Protein 7Y5M (pdb70)

Secondary structure (DSSP, 8-state):
--HHHHGGGSEE-SSSEEE----BHHHHEEEE----SSSSHHHHHHHHSTT--HHHHHHHHHHHHHHHGGG-SHHHHHSSSHHHHHHHHTSTT----HHHHHHHHHHH---EEEEEESSSSB--EEEEEPP-SS-PPPEEEEEETTEEEEEEE--

Nearest PDB structures (foldseek):
  7y5m-assembly1_A  TM=1.006E+00  e=1.934E-36  Tacheng Tick Virus 1
  6dx1-assembly3_C  TM=8.931E-01  e=3.797E-15  Qualyub virus
  6dx2-assembly2_B  TM=8.637E-01  e=1.709E-13  Orthonairovirus khani
  6oar-assembly3_E  TM=8.659E-01  e=9.414E-13  Kupe virus
  5jze-assembly2_C  TM=8.376E-01  e=4.857E-12  Erve virus

Structure (mmCIF, N/CA/C/O backbone):
data_7Y5M
#
_entry.id   7Y5M
#
_cell.length_a   47.747
_cell.length_b   58.110
_cell.length_c   59.420
_cell.angle_alpha   90.000
_cell.angle_beta   90.000
_cell.angle_gamma   90.000
#
_symmetry.space_group_name_H-M   'P 21 21 21'
#
loop_
_entity.id
_entity.type
_entity.pdbx_description
1 polymer 'RNA-directed RNA polymerase'
2 water water
#
loop_
_atom_site.group_PDB
_atom_site.id
_atom_site.type_symbol
_atom_site.label_atom_id
_atom_site.label_alt_id
_atom_site.label_comp_id
_atom_site.label_asym_id
_atom_site.label_entity_id
_atom_site.label_seq_id
_atom_site.pdbx_PDB_ins_code
_atom_site.Cartn_x
_atom_site.Cartn_y
_atom_site.Cartn_z
_atom_site.occupancy
_atom_site.B_iso_or_equiv
_atom_site.auth_seq_id
_atom_site.auth_comp_id
_atom_site.auth_asym_id
_atom_site.auth_atom_id
_atom_site.pdbx_PDB_model_num
ATOM 1 N N . ASN A 1 8 ? -15.41303 9.60406 -17.86762 1.000 17.84870 8 ASN A N 1
ATOM 2 C CA . ASN A 1 8 ? -14.32256 10.39275 -17.28255 1.000 16.74074 8 ASN A CA 1
ATOM 3 C C . ASN A 1 8 ? -12.96288 10.20536 -17.93492 1.000 17.04033 8 ASN A C 1
ATOM 4 O O . ASN A 1 8 ? -11.91750 10.32073 -17.27823 1.000 14.76625 8 ASN A O 1
ATOM 9 N N . LEU A 1 9 ? -12.98018 9.93128 -19.23084 1.000 15.83294 9 LEU A N 1
ATOM 10 C CA . LEU A 1 9 ? -11.77005 9.98075 -20.03234 1.000 13.15772 9 LEU A CA 1
ATOM 11 C C . LEU A 1 9 ? -11.55228 11.41094 -20.53331 1.000 12.73319 9 LEU A C 1
ATOM 12 O O . LEU A 1 9 ? -12.42902 12.27159 -20.42866 1.000 13.21597 9 LEU A O 1
ATOM 17 N N . SER A 1 10 ? -10.35862 11.64368 -21.08754 1.000 10.94200 10 SER A N 1
ATOM 18 C CA . SER A 1 10 ? -9.84215 12.99120 -21.33473 1.000 10.85299 10 SER A CA 1
ATOM 19 C C . SER A 1 10 ? -10.81090 13.88180 -22.10624 1.000 11.86118 10 SER A C 1
ATOM 20 O O . SER A 1 10 ? -11.07646 15.01847 -21.69626 1.000 12.31170 10 SER A O 1
ATOM 23 N N . GLU A 1 11 ? -11.31939 13.40956 -23.25106 1.000 10.34488 11 GLU A N 1
ATOM 24 C CA . GLU A 1 11 ? -12.11380 14.30814 -24.08770 1.000 11.47545 11 GLU A CA 1
ATOM 25 C C . GLU A 1 11 ? -13.42497 14.69732 -23.41967 1.000 14.02866 11 GLU A C 1
ATOM 26 O O . GLU A 1 11 ? -13.96384 15.77565 -23.70132 1.000 14.26544 11 GLU A O 1
ATOM 32 N N . SER A 1 12 ? -13.95040 13.83941 -22.54204 1.000 13.01492 12 SER A N 1
ATOM 33 C CA . SER A 1 12 ? -15.20013 14.13383 -21.85556 1.000 14.46408 12 SER A CA 1
ATOM 34 C C . SER A 1 12 ? -15.02563 15.16117 -20.74692 1.000 13.18648 12 SER A C 1
ATOM 35 O O . SER A 1 12 ? -16.01918 15.75288 -20.31065 1.000 16.42218 12 SER A O 1
ATOM 38 N N . LEU A 1 13 ? -13.79990 15.37275 -20.27814 1.000 11.72683 13 LEU A N 1
ATOM 39 C CA . LEU A 1 13 ? -13.53721 16.28170 -19.17249 1.000 12.21729 13 LEU A CA 1
ATOM 40 C C . LEU A 1 13 ? -13.27461 17.71189 -19.61308 1.000 14.27535 13 LEU A C 1
ATOM 41 O O . LEU A 1 13 ? -13.48901 18.63455 -18.82087 1.000 13.82486 13 LEU A O 1
ATOM 46 N N . ILE A 1 14 ? -12.82429 17.93104 -20.85170 1.000 12.53486 14 ILE A N 1
ATOM 47 C CA . ILE A 1 14 ? -12.27680 19.24615 -21.17203 1.000 13.80850 14 ILE A CA 1
ATOM 48 C C . ILE A 1 14 ? -13.33247 20.33952 -21.28479 1.000 15.49674 14 ILE A C 1
ATOM 49 O O . ILE A 1 14 ? -12.99893 21.51514 -21.11717 1.000 14.87283 14 ILE A O 1
ATOM 54 N N . SER A 1 15 ? -14.59207 20.00429 -21.56613 1.000 15.04877 15 SER A N 1
ATOM 55 C CA . SER A 1 15 ? -15.58891 21.07091 -21.63402 1.000 17.13237 15 SER A CA 1
ATOM 56 C C . SER A 1 15 ? -15.82106 21.72562 -20.28186 1.000 17.17737 15 SER A C 1
ATOM 57 O O . SER A 1 15 ? -16.36603 22.83645 -20.22290 1.000 20.14430 15 SER A O 1
ATOM 60 N N . ASP A 1 16 ? -15.41931 21.07299 -19.19751 1.000 16.56278 16 ASP A N 1
ATOM 61 C CA . ASP A 1 16 ? -15.54549 21.64208 -17.86548 1.000 16.64065 16 ASP A CA 1
ATOM 62 C C . ASP A 1 16 ? -14.21055 22.16123 -17.34413 1.000 17.73257 16 ASP A C 1
ATOM 63 O O . ASP A 1 16 ? -14.05219 22.37818 -16.13553 1.000 16.54735 16 ASP A O 1
ATOM 68 N N . CYS A 1 17 ? -13.25581 22.37900 -18.24704 1.000 13.52476 17 CYS A N 1
ATOM 69 C CA . CYS A 1 17 ? -11.93045 22.88167 -17.92544 1.000 12.08870 17 CYS A CA 1
ATOM 70 C C . CYS A 1 17 ? -11.66236 24.16732 -18.69342 1.000 11.64348 17 CYS A C 1
ATOM 71 O O . CYS A 1 17 ? -12.28916 24.45231 -19.71676 1.000 14.43149 17 CYS A O 1
ATOM 74 N N . ASP A 1 18 ? -10.70665 24.94306 -18.19246 1.000 11.94410 18 ASP A N 1
ATOM 75 C CA . ASP A 1 18 ? -10.11570 25.99983 -18.99292 1.000 11.81792 18 ASP A CA 1
ATOM 76 C C . ASP A 1 18 ? -9.05574 25.39684 -19.90188 1.000 11.27892 18 ASP A C 1
ATOM 77 O O . ASP A 1 18 ? -8.31735 24.49618 -19.49541 1.000 10.81873 18 ASP A O 1
ATOM 82 N N . ASN A 1 19 ? -8.96181 25.91217 -21.12331 1.000 11.71676 19 ASN A N 1
ATOM 83 C CA . ASN A 1 19 ? -7.86958 25.55068 -22.02062 1.000 12.74975 19 ASN A CA 1
ATOM 84 C C . ASN A 1 19 ? -6.71406 26.48556 -21.68015 1.000 11.66785 19 ASN A C 1
ATOM 85 O O . ASN A 1 19 ? -6.79969 27.70472 -21.88657 1.000 12.75285 19 ASN A O 1
ATOM 90 N N . LEU A 1 20 ? -5.66105 25.92436 -21.08966 1.000 11.54489 20 LEU A N 1
ATOM 91 C CA . LEU A 1 20 ? -4.52233 26.72219 -20.66175 1.000 13.57843 20 LEU A CA 1
ATOM 92 C C . LEU A 1 20 ? -3.32741 26.53232 -21.58949 1.000 14.67908 20 LEU A C 1
ATOM 93 O O . LEU A 1 20 ? -2.17837 26.72081 -21.18609 1.000 15.19355 20 LEU A O 1
ATOM 98 N N . GLY A 1 21 ? -3.59140 26.15680 -22.84128 1.000 12.44646 21 GLY A N 1
ATOM 99 C CA . GLY A 1 21 ? -2.54794 26.10570 -23.84911 1.000 14.55120 21 GLY A CA 1
ATOM 100 C C . GLY A 1 21 ? -2.04622 24.69778 -24.07357 1.000 14.83802 21 GLY A C 1
ATOM 101 O O . GLY A 1 21 ? -2.53036 23.98060 -24.95433 1.000 16.39924 21 GLY A O 1
ATOM 102 N N . ASN A 1 22 ? -1.07015 24.28624 -23.27866 1.000 12.25864 22 ASN A N 1
ATOM 103 C CA . ASN A 1 22 ? -0.51300 22.95366 -23.41609 1.000 12.88283 22 ASN A CA 1
ATOM 104 C C . ASN A 1 22 ? -1.27414 21.89649 -22.62448 1.000 13.08781 22 ASN A C 1
ATOM 105 O O . ASN A 1 22 ? -1.06281 20.70382 -22.85710 1.000 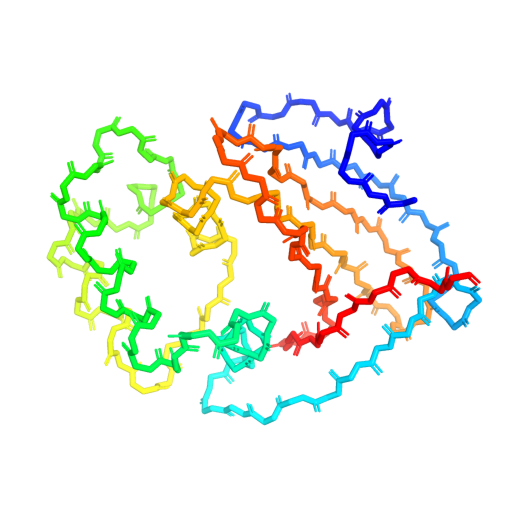11.95163 22 ASN A O 1
ATOM 110 N N . PHE A 1 23 ? -2.16487 22.29811 -21.71562 1.000 11.45086 23 PHE A N 1
ATOM 111 C CA . PHE A 1 23 ? -3.04523 21.35716 -21.03336 1.000 11.30082 23 PHE A CA 1
ATOM 112 C C . PHE A 1 23 ? -4.33823 22.08460 -20.70135 1.000 10.54642 23 PHE A C 1
ATOM 113 O O . PHE A 1 23 ? -4.43697 23.31518 -20.82062 1.000 11.39249 23 PHE A O 1
ATOM 121 N N . TYR A 1 24 ? -5.32386 21.30363 -20.26607 1.000 9.50232 24 TYR A N 1
ATOM 122 C CA . TYR A 1 24 ? -6.57785 21.80764 -19.73601 1.000 10.29954 24 TYR A CA 1
ATOM 123 C C . TYR A 1 24 ? -6.59263 21.58733 -18.23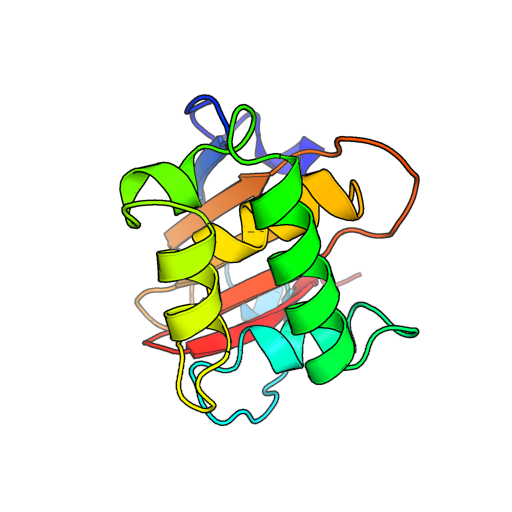047 1.000 9.13395 24 TYR A C 1
ATOM 124 O O . TYR A 1 24 ? -6.00735 20.62960 -17.72494 1.000 9.06188 24 TYR A O 1
ATOM 133 N N . ARG A 1 25 ? -7.29298 22.45671 -17.51077 1.000 9.32129 25 ARG A N 1
ATOM 134 C CA . ARG A 1 25 ? -7.40988 22.29050 -16.06813 1.000 10.30891 25 ARG A CA 1
ATOM 135 C C . ARG A 1 25 ? -8.72364 22.89496 -15.60297 1.000 10.90204 25 ARG A C 1
ATOM 136 O O . ARG A 1 25 ? -9.09562 23.99660 -16.01395 1.000 11.52876 25 ARG A O 1
ATOM 144 N N . GLY A 1 26 ? -9.39545 22.19622 -14.70186 1.000 11.81581 26 GLY A N 1
ATOM 145 C CA . GLY A 1 26 ? -10.65178 22.68347 -14.20056 1.000 14.27270 26 GLY A CA 1
ATO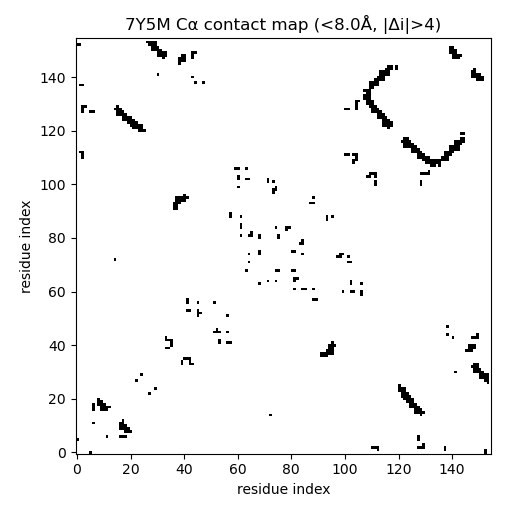M 146 C C . GLY A 1 26 ? -10.95662 22.14021 -12.82912 1.000 13.90554 26 GLY A C 1
ATOM 147 O O . GLY A 1 26 ? -10.45079 21.09513 -12.40711 1.000 12.26705 26 GLY A O 1
ATOM 148 N N . PRO A 1 27 ? -11.79125 22.86712 -12.08904 1.000 12.58319 27 PRO A N 1
ATOM 149 C CA . PRO A 1 27 ? -12.30412 22.34350 -10.82158 1.000 14.22641 27 PRO A CA 1
ATOM 150 C C . PRO A 1 27 ? -13.39347 21.33409 -11.14796 1.000 18.35821 27 PRO A C 1
ATOM 151 O O . PRO A 1 27 ? -14.35934 21.64314 -11.84836 1.000 23.99161 27 PRO A O 1
ATOM 155 N N . ILE A 1 28 ? -13.19043 20.10008 -10.72324 1.000 16.81432 28 ILE A N 1
ATOM 156 C CA . ILE A 1 28 ? -14.21551 19.07742 -10.86247 1.000 15.80462 28 ILE A CA 1
ATOM 157 C C . ILE A 1 28 ? -14.21182 18.29399 -9.55908 1.000 17.40401 28 ILE A C 1
ATOM 158 O O . ILE A 1 28 ? -13.14894 17.86582 -9.09642 1.000 19.35836 28 ILE A O 1
ATOM 163 N N . VAL A 1 29 ? -15.38082 18.15741 -8.93991 1.000 16.60870 29 VAL A N 1
ATOM 164 C CA . VAL A 1 29 ? -15.51187 17.57051 -7.60903 1.000 16.64379 29 VAL A CA 1
ATOM 165 C C . VAL A 1 29 ? -16.29202 16.26902 -7.73929 1.000 16.62059 29 VAL A C 1
ATOM 166 O O . VAL A 1 29 ? -17.51564 16.28165 -7.92203 1.000 19.58994 29 VAL A O 1
ATOM 170 N N . LEU A 1 30 ? -15.58364 15.14496 -7.63215 1.000 14.96467 30 LEU A N 1
ATOM 171 C CA . LEU A 1 30 ? -16.17279 13.81792 -7.73927 1.000 16.52162 30 LEU A CA 1
ATOM 172 C C . LEU A 1 30 ? -15.81367 13.00509 -6.50437 1.000 16.77771 30 LEU A C 1
ATOM 173 O O . LEU A 1 30 ? -14.74196 13.17335 -5.91713 1.000 15.95753 30 LEU A O 1
ATOM 178 N N . ASP A 1 31 ? -16.70981 12.09917 -6.13224 1.000 17.03631 31 ASP A N 1
ATOM 179 C CA . ASP A 1 31 ? -16.48902 11.21615 -4.99383 1.000 17.35392 31 ASP A CA 1
ATOM 180 C C . ASP A 1 31 ? -15.54314 10.11342 -5.45610 1.000 20.00130 31 ASP A C 1
ATOM 181 O O . ASP A 1 31 ? -15.89992 9.31369 -6.32483 1.000 18.79868 31 ASP A O 1
ATOM 186 N N . ILE A 1 32 ? -14.32413 10.09459 -4.90595 1.000 16.84875 32 ILE A N 1
ATOM 187 C CA . ILE A 1 32 ? -13.28650 9.19458 -5.41208 1.000 18.15406 32 ILE A CA 1
ATOM 188 C C . ILE A 1 32 ? -13.73077 7.73793 -5.30450 1.000 20.24390 32 ILE A C 1
ATOM 189 O O . ILE A 1 32 ? -13.59031 6.95713 -6.25297 1.000 18.39831 32 ILE A O 1
ATOM 194 N N . ASN A 1 33 ? -14.29980 7.35606 -4.15987 1.000 20.04283 33 ASN A N 1
ATOM 195 C CA . ASN A 1 33 ? -14.67856 5.95855 -3.97851 1.000 21.93057 33 ASN A CA 1
ATOM 196 C C . ASN A 1 33 ? -15.83060 5.56203 -4.89073 1.000 22.82786 33 ASN A C 1
ATOM 197 O O . ASN A 1 33 ? -15.93407 4.39579 -5.28861 1.000 23.85278 33 ASN A O 1
ATOM 202 N N . LYS A 1 34 ? -16.69628 6.51388 -5.23823 1.000 20.47149 34 LYS A N 1
ATOM 203 C CA . LYS A 1 34 ? -17.83821 6.22797 -6.09930 1.000 22.45396 34 LYS A CA 1
ATOM 204 C C . LYS A 1 34 ? -17.45905 6.18194 -7.57637 1.000 21.41509 34 LYS A C 1
ATOM 205 O O . LYS A 1 34 ? -18.13937 5.51937 -8.36939 1.000 22.97625 34 LYS A O 1
ATOM 211 N N . GLU A 1 35 ? -16.38114 6.85809 -7.97293 1.000 19.57469 35 GLU A N 1
ATOM 212 C CA . GLU A 1 35 ? -16.10943 7.04521 -9.38892 1.000 19.60359 35 GLU A CA 1
ATOM 213 C C . GLU A 1 35 ? -14.85900 6.34588 -9.88823 1.000 16.57697 35 GLU A C 1
ATOM 214 O O . GLU A 1 35 ? -14.72257 6.16634 -11.10280 1.000 17.62588 35 GLU A O 1
ATOM 220 N N . PHE A 1 36 ? -13.95497 5.94462 -9.00103 1.000 15.89372 36 PHE A N 1
ATOM 221 C CA . PHE A 1 36 ? -12.64515 5.47666 -9.42033 1.000 16.63358 36 PHE A CA 1
ATOM 222 C C . PHE A 1 36 ? -12.21824 4.26979 -8.60895 1.000 16.51383 36 PHE A C 1
ATOM 223 O O . PHE A 1 36 ? -12.65663 4.05973 -7.47664 1.000 16.76182 36 PHE A O 1
ATOM 231 N N . THR A 1 37 ? -11.33187 3.48573 -9.21045 1.000 14.92524 37 THR A N 1
ATOM 232 C CA . THR A 1 37 ? -10.48037 2.56768 -8.47700 1.000 15.02770 37 THR A CA 1
ATOM 233 C C . THR A 1 37 ? -9.09563 3.18134 -8.40509 1.000 15.69918 37 THR A C 1
ATOM 234 O O . THR A 1 37 ? -8.64429 3.82591 -9.35918 1.000 16.05969 37 THR A O 1
ATOM 238 N N . ILE A 1 38 ? -8.44769 3.03569 -7.25391 1.000 13.64617 38 ILE A N 1
ATOM 239 C CA . ILE A 1 38 ? -7.13863 3.63629 -7.03808 1.000 15.70772 38 ILE A CA 1
ATOM 240 C C . ILE A 1 38 ? -6.21544 2.59710 -6.41953 1.000 15.97970 38 ILE A C 1
ATOM 241 O O . ILE A 1 38 ? -6.66940 1.66858 -5.73913 1.000 16.17598 38 ILE A O 1
ATOM 246 N N . GLU A 1 39 ? -4.91345 2.74483 -6.68789 1.000 13.80205 39 GLU A N 1
ATOM 247 C CA . GLU A 1 39 ? -3.88509 1.77565 -6.30845 1.000 17.55594 39 GLU A CA 1
ATOM 248 C C . GLU A 1 39 ? -2.64524 2.48299 -5.78260 1.000 16.77591 39 GLU A C 1
ATOM 249 O O . GLU A 1 39 ? -2.14208 3.41111 -6.42072 1.000 13.74888 39 GLU A O 1
ATOM 255 N N . ASP A 1 40 ? -2.13388 2.01134 -4.64349 1.000 16.18229 40 ASP A N 1
ATOM 256 C CA . ASP A 1 40 ? -0.84152 2.46575 -4.15085 1.000 19.10907 40 ASP A CA 1
ATOM 257 C C . ASP A 1 40 ? 0.26022 1.68507 -4.84236 1.000 18.46922 40 ASP A C 1
ATOM 258 O O . ASP A 1 40 ? 0.20550 0.45328 -4.91966 1.000 17.62917 40 ASP A O 1
ATOM 263 N N . VAL A 1 41 ? 1.26408 2.40086 -5.32886 1.000 16.82940 41 VAL A N 1
ATOM 264 C CA . VAL A 1 41 ? 2.42994 1.78925 -5.95622 1.000 17.15670 41 VAL A CA 1
ATOM 265 C C . VAL A 1 41 ? 3.65144 2.41863 -5.29438 1.000 21.04926 41 VAL A C 1
ATOM 266 O O . VAL A 1 41 ? 3.74251 3.65350 -5.21868 1.000 24.44760 41 VAL A O 1
ATOM 270 N N . PRO A 1 42 ? 4.59969 1.62803 -4.80002 1.000 18.09251 42 PRO A N 1
ATOM 271 C CA . PRO A 1 42 ? 5.75132 2.19965 -4.09178 1.000 20.36799 42 PRO A CA 1
ATOM 272 C C . PRO A 1 42 ? 6.63071 3.00874 -5.03146 1.000 18.69023 42 PRO A C 1
ATOM 273 O O . PRO A 1 42 ? 6.46758 2.99754 -6.24984 1.000 21.48172 42 PRO A O 1
ATOM 277 N N . GLY A 1 43 ? 7.56306 3.74438 -4.44384 1.000 21.86208 43 GLY A N 1
ATOM 278 C CA . GLY A 1 43 ? 8.53314 4.47347 -5.23958 1.000 17.45471 43 GLY A CA 1
ATOM 279 C C . GLY A 1 43 ? 9.47191 5.24642 -4.34122 1.000 21.51455 43 GLY A C 1
ATOM 280 O O . GLY A 1 43 ? 9.17552 5.50002 -3.17047 1.000 22.02323 43 GLY A O 1
ATOM 281 N N . ASP A 1 44 ? 10.62455 5.60222 -4.91215 1.000 20.69952 44 ASP A N 1
ATOM 282 C CA . ASP A 1 44 ? 11.66356 6.32106 -4.18270 1.000 23.54325 44 ASP A CA 1
ATOM 283 C C . ASP A 1 44 ? 11.45183 7.82515 -4.21262 1.000 19.23851 44 ASP A C 1
ATOM 284 O O . ASP A 1 44 ? 12.11101 8.55439 -3.45848 1.000 20.35848 44 ASP A O 1
ATOM 289 N N . GLY A 1 45 ? 10.55621 8.30056 -5.06779 1.000 15.74431 45 GLY A N 1
ATOM 290 C CA . GLY A 1 45 ? 10.26459 9.71606 -5.14333 1.000 17.07588 45 GLY A CA 1
ATOM 291 C C . GLY A 1 45 ? 8.86835 9.97124 -4.63315 1.000 15.89321 45 GLY A C 1
ATOM 292 O O . GLY A 1 45 ? 8.59927 9.78655 -3.44448 1.000 16.15305 45 GLY A O 1
ATOM 293 N N . ASP A 1 46 ? 7.96627 10.37237 -5.52454 1.000 11.82957 46 ASP A N 1
ATOM 294 C CA . ASP A 1 46 ? 6.58036 10.62385 -5.14836 1.000 13.05553 46 ASP A CA 1
ATOM 295 C C . ASP A 1 46 ? 5.61265 9.62683 -5.76766 1.000 12.77906 46 ASP A C 1
ATOM 296 O O . ASP A 1 46 ? 4.39995 9.86217 -5.75378 1.000 11.80842 46 ASP A O 1
ATOM 301 N N . CYS A 1 47 ? 6.12720 8.52599 -6.31579 1.000 11.79907 47 CYS A N 1
ATOM 302 C CA . CYS A 1 47 ? 5.40616 7.37311 -6.86056 1.000 12.14338 47 CYS A CA 1
ATOM 303 C C . CYS A 1 47 ? 5.00498 7.58063 -8.31056 1.000 9.98865 47 CYS A C 1
ATOM 304 O O . CYS A 1 47 ? 4.48151 6.65977 -8.91705 1.000 11.06474 47 CYS A O 1
ATOM 307 N N . PHE A 1 48 ? 5.28122 8.75337 -8.88760 1.000 10.38175 48 PHE A N 1
ATOM 308 C CA . PHE A 1 48 ? 4.85506 9.06663 -10.24808 1.000 8.81242 48 PHE A CA 1
ATOM 309 C C . PHE A 1 48 ? 5.37499 8.03959 -11.25547 1.000 10.29159 48 PHE A C 1
ATOM 310 O O . PHE A 1 48 ? 4.61572 7.52518 -12.08240 1.000 9.44699 48 PHE A O 1
ATOM 318 N N . PHE A 1 49 ? 6.67773 7.75807 -11.22615 1.000 10.40187 49 PHE A N 1
ATOM 319 C CA . PHE A 1 49 ? 7.25530 6.90941 -12.26204 1.000 10.01023 49 PHE A CA 1
ATOM 320 C C . PHE A 1 49 ? 6.81160 5.46233 -12.11921 1.000 11.84674 49 PHE A C 1
ATOM 321 O O . PHE A 1 49 ? 6.61480 4.77815 -13.12876 1.000 10.59478 49 PHE A O 1
ATOM 329 N N . HIS A 1 50 ? 6.66778 4.96390 -10.88483 1.000 9.46731 50 HIS A N 1
ATOM 330 C CA . HIS A 1 50 ? 6.16548 3.59585 -10.74572 1.000 9.92140 50 HIS A CA 1
ATOM 331 C C . HIS A 1 50 ? 4.72174 3.49383 -11.20507 1.000 11.35736 50 HIS A C 1
ATOM 332 O O . HIS A 1 50 ? 4.33699 2.50267 -11.84084 1.000 11.32786 50 HIS A O 1
ATOM 339 N N . CYS A 1 51 ? 3.90978 4.51513 -10.90171 1.000 11.33585 51 CYS A N 1
ATOM 340 C CA . CYS A 1 51 ? 2.52279 4.49963 -11.34668 1.000 11.48453 51 CYS A CA 1
ATOM 341 C C . CYS A 1 51 ? 2.43878 4.43285 -12.86305 1.000 13.15022 51 CYS A C 1
ATOM 342 O O . CYS A 1 51 ? 1.67949 3.63227 -13.42104 1.000 13.03921 51 CYS A O 1
ATOM 345 N N . LEU A 1 52 ? 3.22341 5.25242 -13.55354 1.000 10.73399 52 LEU A N 1
ATOM 346 C CA . LEU A 1 52 ? 3.10323 5.25359 -15.00318 1.000 12.27548 52 LEU A CA 1
ATOM 347 C C . LEU A 1 52 ? 3.81434 4.06032 -15.63380 1.000 13.23891 52 LEU A C 1
ATOM 348 O O . LEU A 1 52 ? 3.33772 3.52187 -16.64248 1.000 14.12491 52 LEU A O 1
ATOM 353 N N . ALA A 1 53 ? 4.91203 3.59260 -15.03441 1.000 12.11718 53 ALA A N 1
ATOM 354 C CA . ALA A 1 53 ? 5.50068 2.33805 -15.49711 1.000 13.17787 53 ALA A CA 1
ATOM 355 C C . ALA A 1 53 ? 4.49856 1.19414 -15.40879 1.000 15.42041 53 ALA A C 1
ATOM 356 O O . ALA A 1 53 ? 4.47904 0.30410 -16.26766 1.000 16.97540 53 ALA A O 1
ATOM 358 N N . LYS A 1 54 ? 3.66500 1.18757 -14.36667 1.000 13.47739 54 LYS A N 1
ATOM 359 C CA . LYS A 1 54 ? 2.66193 0.13866 -14.24835 1.000 12.61357 54 LYS A CA 1
ATOM 360 C C . LYS A 1 54 ? 1.66216 0.20966 -15.39331 1.000 15.29526 54 LYS A C 1
ATOM 361 O O . LYS A 1 54 ? 1.27334 -0.82234 -15.95545 1.000 16.53291 54 LYS A O 1
ATOM 367 N N . GLN A 1 55 ? 1.25890 1.42291 -15.77716 1.000 13.42671 55 GLN A N 1
ATOM 368 C CA . GLN A 1 55 ? 0.26026 1.59778 -16.82484 1.000 15.10615 55 GLN A CA 1
ATOM 369 C C . GLN A 1 55 ? 0.82864 1.46856 -18.23323 1.000 18.05237 55 GLN A C 1
ATOM 370 O O . GLN A 1 55 ? 0.04912 1.41936 -19.19352 1.000 21.00062 55 GLN A O 1
ATOM 376 N N . LEU A 1 56 ? 2.15286 1.40400 -18.38016 1.000 17.77830 56 LEU A N 1
ATOM 377 C CA . LEU A 1 56 ? 2.81795 1.22390 -19.66999 1.000 18.71774 56 LEU A CA 1
ATOM 378 C C . LEU A 1 56 ? 3.50368 -0.14240 -19.63437 1.000 19.21053 56 LEU A C 1
ATOM 379 O O . LEU A 1 56 ? 4.63402 -0.27035 -19.12994 1.000 21.90029 56 LEU A O 1
ATOM 384 N N . PRO A 1 57 ? 2.86642 -1.20327 -20.14910 1.000 22.65740 57 PRO A N 1
ATOM 385 C CA . PRO A 1 57 ? 3.32921 -2.56930 -19.83363 1.000 21.24341 57 PRO A CA 1
ATOM 386 C C . PRO A 1 57 ? 4.66778 -2.96809 -20.44529 1.000 21.12360 57 PRO A C 1
ATOM 387 O O . PRO A 1 57 ? 5.27828 -3.92400 -19.95159 1.000 20.60069 57 PRO A O 1
ATOM 391 N N . GLU A 1 58 ? 5.13329 -2.30496 -21.50505 1.000 20.24716 58 GLU A N 1
ATOM 392 C CA . GLU A 1 58 ? 6.43863 -2.59726 -22.08438 1.000 19.16498 58 GLU A CA 1
ATOM 393 C C . GLU A 1 58 ? 7.52398 -1.64357 -21.60977 1.000 16.60216 58 GLU A C 1
ATOM 394 O O . GLU A 1 58 ? 8.62792 -1.65361 -22.16258 1.000 18.68342 58 GLU A O 1
ATOM 400 N N . VAL A 1 59 ? 7.24980 -0.85483 -20.57462 1.000 14.82347 59 VAL A N 1
ATOM 401 C CA . VAL A 1 59 ? 8.12441 0.23578 -20.14737 1.000 16.33343 59 VAL A CA 1
ATOM 402 C C . VAL A 1 59 ? 8.37640 0.11752 -18.64681 1.000 15.89064 59 VAL A C 1
ATOM 403 O O . VAL A 1 59 ? 7.44997 0.29259 -17.84261 1.000 14.74646 59 VAL A O 1
ATOM 407 N N . SER A 1 60 ? 9.63052 -0.13949 -18.26663 1.000 12.17816 60 SER A N 1
ATOM 408 C CA . SER A 1 60 ? 10.04008 -0.10621 -16.86657 1.000 13.01281 60 SER A CA 1
ATOM 409 C C . SER A 1 60 ? 10.26028 1.34077 -16.40764 1.000 13.13121 60 SER A C 1
ATOM 410 O O . SER A 1 60 ? 10.23898 2.27939 -17.20216 1.000 12.64576 60 SER A O 1
ATOM 413 N N . VAL A 1 61 ? 10.47193 1.51293 -15.09693 1.000 10.85814 61 VAL A N 1
ATOM 414 C CA . VAL A 1 61 ? 10.78288 2.84021 -14.54990 1.000 13.16641 61 VAL A CA 1
ATOM 415 C C . VAL A 1 61 ? 12.02938 3.41361 -15.21181 1.000 12.27928 61 VAL A C 1
ATOM 416 O O . VAL A 1 61 ? 12.06158 4.58212 -15.61922 1.000 11.58261 61 VAL A O 1
ATOM 420 N N . SER A 1 62 ? 13.07934 2.60145 -15.32844 1.000 12.87926 62 SER A N 1
ATOM 421 C CA . SER A 1 62 ? 14.31605 3.10212 -15.91691 1.000 14.14934 62 SER A CA 1
ATOM 422 C C . SER A 1 62 ? 14.13676 3.41491 -17.39448 1.000 12.77829 62 SER A C 1
ATOM 423 O O . SER A 1 62 ? 14.65704 4.42227 -17.88883 1.000 12.41721 62 SER A O 1
ATOM 426 N N . ARG A 1 63 ? 13.40925 2.57031 -18.12144 1.000 11.61122 63 ARG A N 1
ATOM 427 C CA . ARG A 1 63 ? 13.15967 2.87375 -19.52785 1.000 12.47857 63 ARG A CA 1
ATOM 428 C C . ARG A 1 63 ? 12.32480 4.14317 -19.68135 1.000 13.55870 63 ARG A C 1
ATOM 429 O O . ARG A 1 63 ? 12.57315 4.95662 -20.58227 1.000 13.34123 63 ARG A O 1
ATOM 437 N N . LEU A 1 64 ? 11.34960 4.35219 -18.79301 1.000 11.51004 64 LEU A N 1
ATOM 438 C CA . LEU A 1 64 ? 10.54656 5.57107 -18.85145 1.000 10.42791 64 LEU A CA 1
ATOM 439 C C . LEU A 1 64 ? 11.41930 6.81048 -18.68480 1.000 11.30945 64 LEU A C 1
ATOM 440 O O . LEU A 1 64 ? 11.27988 7.79079 -19.43191 1.000 10.29140 64 LEU A O 1
ATOM 445 N N . LYS A 1 65 ? 12.31951 6.79167 -17.70116 1.000 9.89422 65 LYS A N 1
ATOM 446 C CA . LYS A 1 65 ? 13.19373 7.94799 -17.50147 1.000 9.75604 65 LYS A CA 1
ATOM 447 C C . LYS A 1 65 ? 14.09613 8.16083 -18.70987 1.000 11.95208 65 LYS A C 1
ATOM 448 O O . LYS A 1 65 ? 14.36057 9.30564 -19.10046 1.000 10.82782 65 LYS A O 1
ATOM 454 N N . GLY A 1 66 ? 14.56280 7.07312 -19.32579 1.000 11.66738 66 GLY A N 1
ATOM 455 C CA . GLY A 1 66 ? 15.39222 7.21378 -20.51491 1.000 11.48710 66 GLY A CA 1
ATOM 456 C C . GLY A 1 66 ? 14.64005 7.81254 -21.69174 1.000 12.50637 66 GLY A C 1
ATOM 457 O O . GLY A 1 66 ? 15.18530 8.64028 -22.43357 1.000 13.13198 66 GLY A O 1
ATOM 458 N N . ILE A 1 67 ? 13.39409 7.38212 -21.90056 1.000 11.18189 67 ILE A N 1
ATOM 459 C CA . ILE A 1 67 ? 12.57350 7.95016 -22.97019 1.000 11.15660 67 ILE A CA 1
ATOM 460 C C . ILE A 1 67 ? 12.32376 9.43500 -22.72542 1.000 11.28483 67 ILE A C 1
ATOM 461 O O . ILE A 1 67 ? 12.40052 10.25918 -23.64996 1.000 10.46780 67 ILE A O 1
ATOM 466 N N . ILE A 1 68 ? 12.00203 9.79626 -21.48088 1.000 10.66211 68 ILE A N 1
ATOM 467 C CA . ILE A 1 68 ? 11.74409 11.19108 -21.13045 1.000 8.87799 68 ILE A CA 1
ATOM 468 C C . ILE A 1 68 ? 13.00093 12.03616 -21.35351 1.000 9.86391 68 ILE A C 1
ATOM 469 O O . ILE A 1 68 ? 12.94061 13.12492 -21.93779 1.000 9.98995 68 ILE A O 1
ATOM 474 N N . THR A 1 69 ? 14.15670 11.52424 -20.92201 1.000 10.37489 69 THR A N 1
ATOM 475 C CA . THR A 1 69 ? 15.43071 12.22698 -21.08388 1.000 10.36465 69 THR A CA 1
ATOM 476 C C . THR A 1 69 ? 15.70863 12.50491 -22.55202 1.000 11.98411 69 THR A C 1
ATOM 477 O O . THR A 1 69 ? 16.03483 13.63713 -22.93544 1.000 12.28071 69 THR A O 1
ATOM 481 N N . SER A 1 70 ? 15.60532 11.46533 -23.38578 1.000 10.87994 70 SER A N 1
ATOM 482 C CA . SER A 1 70 ? 15.85628 11.61761 -24.81710 1.000 11.42000 70 SER A CA 1
ATOM 483 C C . SER A 1 70 ? 14.86334 12.58342 -25.44415 1.000 11.19089 70 SER A C 1
ATOM 484 O O . SER A 1 70 ? 15.23627 13.42720 -26.26805 1.000 11.72206 70 SER A O 1
ATOM 487 N N . TYR A 1 71 ? 13.58526 12.44545 -25.10388 1.000 11.60748 71 TYR A N 1
ATOM 488 C CA . TYR A 1 71 ? 12.59032 13.32832 -25.69120 1.000 10.37460 71 TYR A CA 1
ATOM 489 C C . TYR A 1 71 ? 12.88502 14.79048 -25.35988 1.000 11.25847 71 TYR A C 1
ATOM 490 O O . TYR A 1 71 ? 12.79564 15.66634 -26.22791 1.000 11.39132 71 TYR A O 1
ATOM 499 N N . ALA A 1 72 ? 13.25940 15.07371 -24.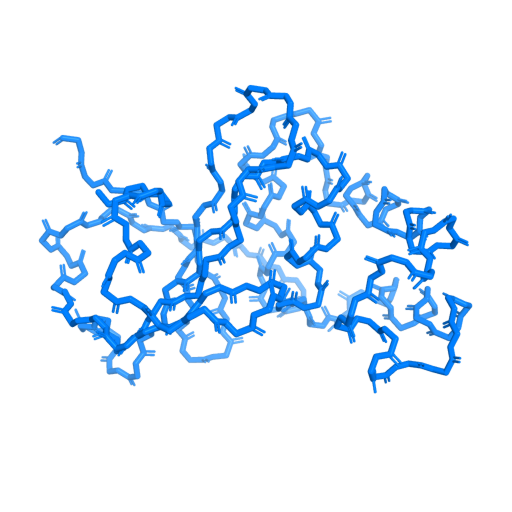10795 1.000 10.29295 72 ALA A N 1
ATOM 500 C CA . ALA A 1 72 ? 13.57060 16.45017 -23.73093 1.000 10.56362 72 ALA A CA 1
ATOM 501 C C . ALA A 1 72 ? 14.77264 16.97792 -24.50800 1.000 11.44635 72 ALA A C 1
ATOM 502 O O . ALA A 1 72 ? 14.78262 18.13671 -24.93814 1.000 12.21237 72 ALA A O 1
ATOM 504 N N . LEU A 1 73 ? 15.79336 16.13304 -24.70422 1.000 11.80971 73 LEU A N 1
ATOM 505 C CA . LEU A 1 73 ? 16.99168 16.57723 -25.40863 1.000 12.75799 73 LEU A CA 1
ATOM 506 C C . LEU A 1 73 ? 16.67822 16.93552 -26.85127 1.000 13.76395 73 LEU A C 1
ATOM 507 O O . LEU A 1 73 ? 17.28967 17.85470 -27.41024 1.000 14.19030 73 LEU A O 1
ATOM 512 N N . ARG A 1 74 ? 15.70439 16.25305 -27.44964 1.000 12.84937 74 ARG A N 1
ATOM 513 C CA . ARG A 1 74 ? 15.41750 16.36916 -28.87119 1.000 13.42745 74 ARG A CA 1
ATOM 514 C C . ARG A 1 74 ? 14.19493 17.22124 -29.17756 1.000 13.22257 74 ARG A C 1
ATOM 515 O O . ARG A 1 74 ? 13.97344 17.55353 -30.34855 1.000 13.87208 74 ARG A O 1
ATOM 523 N N . ASN A 1 75 ? 13.41481 17.60550 -28.16454 1.000 13.94307 75 ASN A N 1
ATOM 524 C CA . ASN A 1 75 ? 12.17030 18.32038 -28.43294 1.000 13.55175 75 ASN A CA 1
ATOM 525 C C . ASN A 1 75 ? 11.98573 19.49859 -27.48797 1.000 13.83954 75 ASN A C 1
ATOM 526 O O . ASN A 1 75 ? 10.85044 19.89202 -27.20245 1.000 13.74366 75 ASN A O 1
ATOM 531 N N . TRP A 1 76 ? 13.08067 20.07018 -26.98782 1.000 12.57324 76 TRP A N 1
ATOM 532 C CA . TRP A 1 76 ? 12.95917 21.14855 -26.01236 1.000 14.71605 76 TRP A CA 1
ATOM 533 C C . TRP A 1 76 ? 12.14510 22.31135 -26.57108 1.000 15.86043 76 TRP A C 1
ATOM 534 O O . TRP A 1 76 ? 11.39577 22.95343 -25.82693 1.000 16.14610 76 TRP A O 1
ATOM 545 N N . ASP A 1 77 ? 12.25126 22.56800 -27.88316 1.000 16.21720 77 ASP A N 1
ATOM 546 C CA . ASP A 1 77 ? 11.55710 23.69773 -28.49605 1.000 18.46682 77 ASP A CA 1
ATOM 547 C C . ASP A 1 77 ? 10.04023 23.53275 -28.51971 1.000 19.65934 77 ASP A C 1
ATOM 548 O O . ASP A 1 77 ? 9.33143 24.53223 -28.67987 1.000 19.88224 77 ASP A O 1
ATOM 553 N N . THR A 1 78 ? 9.52160 22.31163 -28.37544 1.000 17.29624 78 THR A N 1
ATOM 554 C CA . THR A 1 78 ? 8.08225 22.08053 -28.43719 1.000 16.53962 78 THR A CA 1
ATOM 555 C C . THR A 1 78 ? 7.49444 21.64431 -27.09999 1.000 15.80040 78 THR A C 1
ATOM 556 O O . THR A 1 78 ? 6.32082 21.25447 -27.04202 1.000 18.60604 78 THR A O 1
ATOM 560 N N . LEU A 1 79 ? 8.27953 21.69955 -26.02902 1.000 15.25286 79 LEU A N 1
ATOM 561 C CA . LEU A 1 79 ? 7.80501 21.48619 -24.66698 1.000 14.71163 79 LEU A CA 1
ATOM 562 C C . LEU A 1 79 ? 7.58218 22.83169 -23.97946 1.000 14.07448 79 LEU A C 1
ATOM 563 O O . LEU A 1 79 ? 8.12988 23.86116 -24.38005 1.000 16.11726 79 LEU A O 1
ATOM 568 N N . THR A 1 80 ? 6.75714 22.81275 -22.93517 1.000 13.92187 80 THR A N 1
ATOM 569 C CA . THR A 1 80 ? 6.44453 24.01258 -22.16941 1.000 13.58089 80 THR A CA 1
ATOM 570 C C . THR A 1 80 ? 6.83225 23.89644 -20.70143 1.000 15.40039 80 THR A C 1
ATOM 571 O O . THR A 1 80 ? 7.41152 24.83147 -20.14326 1.000 14.57432 80 THR A O 1
ATOM 575 N N . GLU A 1 81 ? 6.55173 22.76148 -20.06177 1.000 13.25302 81 GLU A N 1
ATOM 576 C CA . GLU A 1 81 ? 6.77440 22.65045 -18.62104 1.000 13.31243 81 GLU A CA 1
ATOM 577 C C . GLU A 1 81 ? 8.25248 22.55627 -18.27653 1.000 13.33794 81 GLU A C 1
ATOM 578 O O . GLU A 1 81 ? 8.76757 23.36089 -17.50385 1.000 13.25374 81 GLU A O 1
ATOM 584 N N . ALA A 1 82 ? 8.94725 21.55065 -18.79691 1.000 12.10759 82 ALA A N 1
ATOM 585 C CA . ALA A 1 82 ? 10.37947 21.45971 -18.51209 1.000 13.50252 82 ALA A CA 1
ATOM 586 C C . ALA A 1 82 ? 11.14391 22.73860 -18.83930 1.000 14.87631 82 ALA A C 1
ATOM 587 O O . ALA A 1 82 ? 11.93589 23.18822 -17.99348 1.000 13.24937 82 ALA A O 1
ATOM 589 N N . PRO A 1 83 ? 10.95439 23.37979 -19.99831 1.000 13.16350 83 PRO A N 1
ATOM 590 C CA . PRO A 1 83 ? 11.72405 24.60116 -20.27122 1.000 14.43097 83 PRO A CA 1
ATOM 591 C C . PRO A 1 83 ? 11.41510 25.73391 -19.31377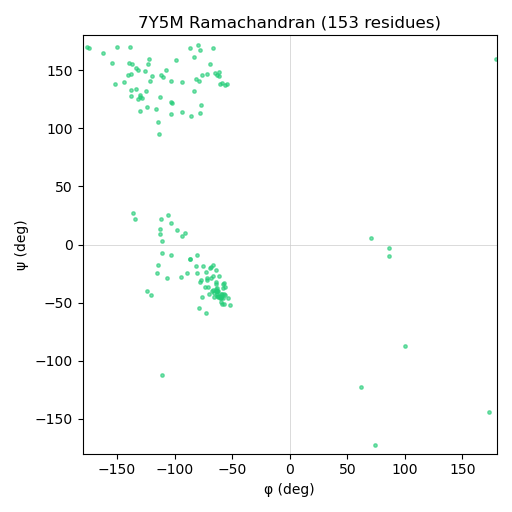 1.000 15.22950 83 PRO A C 1
ATOM 592 O O . PRO A 1 83 ? 12.26265 26.61201 -19.13296 1.000 16.78340 83 PRO A O 1
ATOM 596 N N . ARG A 1 84 ? 10.25356 25.71536 -18.65671 1.000 14.01641 84 ARG A N 1
ATOM 597 C CA . ARG A 1 84 ? 9.94781 26.75767 -17.67995 1.000 16.41222 84 ARG A CA 1
ATOM 598 C C . ARG A 1 84 ? 10.77926 26.61066 -16.41442 1.000 17.73452 84 ARG A C 1
ATOM 599 O O . ARG A 1 84 ? 11.09373 27.61442 -15.76587 1.000 19.20371 84 ARG A O 1
ATOM 607 N N . PHE A 1 85 ? 11.14201 25.38022 -16.04445 1.000 15.67881 85 PHE A N 1
ATOM 608 C CA . PHE A 1 85 ? 11.75012 25.13510 -14.74234 1.000 16.34687 85 PHE A CA 1
ATOM 609 C C . PHE A 1 85 ? 13.21920 24.74763 -14.80855 1.000 19.47498 85 PHE A C 1
ATOM 610 O O . PHE A 1 85 ? 13.86796 24.66152 -13.75550 1.000 19.35486 85 PHE A O 1
ATOM 618 N N . TYR A 1 86 ? 13.76396 24.52498 -16.00433 1.000 17.15037 86 TYR A N 1
ATOM 619 C CA . TYR A 1 86 ? 15.13641 24.07385 -16.17229 1.000 18.18792 86 TYR A CA 1
ATOM 620 C C . TYR A 1 86 ? 15.82737 24.92799 -17.21929 1.000 1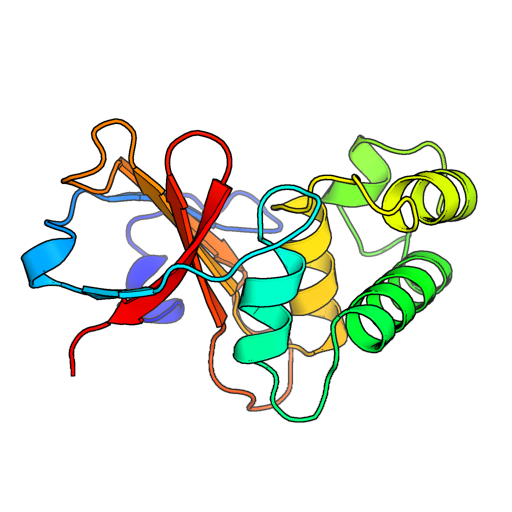7.10842 86 TYR A C 1
ATOM 621 O O . TYR A 1 86 ? 15.19397 25.44781 -18.14167 1.000 19.39825 86 TYR A O 1
ATOM 630 N N . SER A 1 87 ? 17.13773 25.07685 -17.05821 1.000 18.81876 87 SER A N 1
ATOM 631 C CA . SER A 1 87 ? 17.88792 25.97290 -17.92895 1.000 21.03603 87 SER A CA 1
ATOM 632 C C . SER A 1 87 ? 18.03048 25.40825 -19.33748 1.000 20.52621 87 SER A C 1
ATOM 633 O O . SER A 1 87 ? 18.11361 26.17666 -20.30114 1.000 21.97009 87 SER A O 1
ATOM 636 N N . ASP A 1 88 ? 18.02916 24.07502 -19.47855 1.000 18.07767 88 ASP A N 1
ATOM 637 C CA . ASP A 1 88 ? 18.26798 23.40493 -20.75141 1.000 16.86412 88 ASP A CA 1
ATOM 638 C C . ASP A 1 88 ? 18.09074 21.90111 -20.55404 1.000 16.62332 88 ASP A C 1
ATOM 639 O O . ASP A 1 88 ? 17.95858 21.44867 -19.41088 1.000 17.01031 88 ASP A O 1
ATOM 644 N N . PRO A 1 89 ? 18.05670 21.09280 -21.62138 1.000 15.42899 89 PRO A N 1
ATOM 645 C CA . PRO A 1 89 ? 17.82420 19.64955 -21.41795 1.000 15.39641 89 PRO A CA 1
ATOM 646 C C . PRO A 1 89 ? 18.88754 18.94775 -20.58867 1.000 14.40321 89 PRO A C 1
ATOM 647 O O . PRO A 1 89 ? 18.57952 17.92345 -19.96229 1.000 14.26583 89 PRO A O 1
ATOM 651 N N . LYS A 1 90 ? 20.13043 19.44312 -20.57496 1.000 15.70745 90 LYS A N 1
ATOM 652 C CA . LYS A 1 90 ? 21.16692 18.79992 -19.77142 1.000 15.69057 90 LYS A CA 1
ATOM 653 C C . LYS A 1 90 ? 20.92314 19.01398 -18.28181 1.000 18.78763 90 LYS A C 1
ATOM 654 O O . LYS A 1 90 ? 21.06480 18.08060 -17.48178 1.000 16.68219 90 LYS A O 1
ATOM 660 N N . ASP A 1 91 ? 20.55040 20.23905 -17.89909 1.000 15.85999 91 ASP A N 1
ATOM 661 C CA . ASP A 1 91 ? 20.16532 20.52390 -16.52107 1.000 17.95628 91 ASP A CA 1
ATOM 662 C C . ASP A 1 91 ? 18.97895 19.65964 -16.10765 1.000 16.29453 91 ASP A C 1
ATOM 663 O O . ASP A 1 91 ? 18.96936 19.07797 -15.01527 1.000 16.35946 91 ASP A O 1
ATOM 668 N N . TYR A 1 92 ? 17.99868 19.51037 -16.99858 1.000 13.63512 92 TYR A N 1
ATOM 669 C CA . TYR A 1 92 ? 16.84151 18.67764 -16.69544 1.000 13.40726 92 TYR A CA 1
ATOM 670 C C . TYR A 1 92 ? 17.23589 17.21001 -16.55098 1.000 13.55282 92 TYR A C 1
ATOM 671 O O . TYR A 1 92 ? 16.80331 16.53113 -15.60902 1.000 13.77143 92 TYR A O 1
ATOM 680 N N . GLU A 1 93 ? 18.05811 16.70184 -17.47624 1.000 13.38411 93 GLU A N 1
ATOM 681 C CA . GLU A 1 93 ? 18.48741 15.30439 -17.41366 1.000 14.75814 93 GLU A CA 1
ATOM 682 C C . GLU A 1 93 ? 19.16517 14.99226 -16.08172 1.000 16.37845 93 GLU A C 1
ATOM 683 O O . GLU A 1 93 ? 18.91096 13.94415 -15.47265 1.000 16.22752 93 GLU A O 1
ATOM 689 N N . ARG A 1 94 ? 20.01866 15.89949 -15.60521 1.000 15.64943 94 ARG A N 1
ATOM 690 C CA . ARG A 1 94 ? 20.73809 15.65042 -14.36189 1.000 16.83835 94 ARG A CA 1
ATOM 691 C C . ARG A 1 94 ? 19.78767 15.53193 -13.17802 1.000 17.54254 94 ARG A C 1
ATOM 692 O O . ARG A 1 94 ? 19.96958 14.66283 -12.31602 1.000 20.95010 94 ARG A O 1
ATOM 700 N N . GLU A 1 95 ? 18.75497 16.37571 -13.12690 1.000 15.88725 95 GLU A N 1
ATOM 701 C CA . GLU A 1 95 ? 17.82400 16.31533 -12.00580 1.000 18.14273 95 GLU A CA 1
ATOM 702 C C . GLU A 1 95 ? 16.87873 15.12730 -12.13073 1.000 17.88145 95 GLU A C 1
ATOM 703 O O . GLU A 1 95 ? 16.66817 14.38744 -11.16112 1.000 16.01137 95 GLU A O 1
ATOM 709 N N . LEU A 1 96 ? 16.32966 14.92138 -13.33250 1.000 14.29815 96 LEU A N 1
ATOM 710 C CA . LEU A 1 96 ? 15.35261 13.86206 -13.56212 1.000 14.33370 96 LEU A CA 1
ATOM 711 C C . LEU A 1 96 ? 15.90564 12.50275 -13.16583 1.000 14.59773 96 LEU A C 1
ATOM 712 O O . LEU A 1 96 ? 15.17675 11.65352 -12.64037 1.000 14.49119 96 LEU A O 1
ATOM 717 N N . ASN A 1 97 ? 17.19009 12.27904 -13.41116 1.000 15.67228 97 ASN A N 1
ATOM 718 C CA . ASN A 1 97 ? 17.76492 10.95549 -13.25173 1.000 17.66202 97 ASN A CA 1
ATOM 719 C C . ASN A 1 97 ? 18.32772 10.69382 -11.86069 1.000 22.51242 97 ASN A C 1
ATOM 720 O O . ASN A 1 97 ? 18.98431 9.66929 -11.66063 1.000 25.99714 97 ASN A O 1
ATOM 725 N N . ARG A 1 98 ? 18.07876 11.57717 -10.89950 1.000 19.13812 98 ARG A N 1
ATOM 726 C CA . ARG A 1 98 ? 18.34479 11.24164 -9.50625 1.000 22.52230 98 ARG A CA 1
ATOM 727 C C . ARG A 1 98 ? 17.25217 10.31581 -8.97717 1.000 20.95527 98 ARG A C 1
ATOM 728 O O . ARG A 1 98 ? 16.08383 10.41251 -9.36057 1.000 21.39757 98 ARG A O 1
ATOM 736 N N . ALA A 1 99 ? 17.64532 9.40329 -8.08333 1.000 25.04193 99 ALA A N 1
ATOM 737 C CA . ALA A 1 99 ? 16.71799 8.36203 -7.64469 1.000 25.17700 99 ALA A CA 1
ATOM 738 C C . ALA A 1 99 ? 15.51299 8.93684 -6.90819 1.000 22.96646 99 ALA A C 1
ATOM 739 O O . ALA A 1 99 ? 14.40224 8.39605 -7.01668 1.000 23.14042 99 ALA A O 1
ATOM 741 N N . GLY A 1 100 ? 15.70854 10.02344 -6.16443 1.000 19.62078 100 GLY A N 1
ATOM 742 C CA . GLY A 1 100 ? 14.68261 10.65984 -5.37324 1.000 18.65056 100 GLY A CA 1
ATOM 743 C C . GLY A 1 100 ? 13.95109 11.78280 -6.06726 1.000 17.60190 100 GLY A C 1
ATOM 744 O O . GLY A 1 100 ? 13.15896 12.47139 -5.42299 1.000 15.44423 100 GLY A O 1
ATOM 745 N N . TYR A 1 101 ? 14.19585 11.99472 -7.35809 1.000 15.55095 101 TYR A N 1
ATOM 746 C CA . TYR A 1 101 ? 13.50267 13.04990 -8.08289 1.000 14.18023 101 TYR A CA 1
ATOM 747 C C . TYR A 1 101 ? 11.99414 12.82612 -8.03048 1.000 13.09933 101 TYR A C 1
ATOM 748 O O . TYR A 1 101 ? 11.51243 11.70289 -8.20409 1.000 12.50695 101 TYR A O 1
ATOM 757 N N . TRP A 1 102 ? 11.24535 13.91344 -7.83619 1.000 11.40260 102 TRP A N 1
ATOM 758 C CA . TRP A 1 102 ? 9.78454 13.86436 -7.76857 1.000 12.07062 102 TRP A CA 1
ATOM 759 C C . TRP A 1 102 ? 9.18758 14.14068 -9.14147 1.000 11.77658 102 TRP A C 1
ATOM 760 O O . TRP A 1 102 ? 9.28080 15.25906 -9.66018 1.000 12.66265 102 TRP A O 1
ATOM 771 N N . GLY A 1 103 ? 8.52870 13.14148 -9.71559 1.000 9.59612 103 GLY A N 1
ATOM 772 C CA . GLY A 1 103 ? 7.87315 13.35272 -10.98813 1.000 9.64816 103 GLY A CA 1
ATOM 773 C C . GLY A 1 103 ? 6.55372 14.08646 -10.84520 1.000 10.63639 103 GLY A C 1
ATOM 774 O O . GLY A 1 103 ? 5.99735 14.26856 -9.76170 1.000 11.72340 103 GLY A O 1
ATOM 775 N N . GLY A 1 104 ? 6.03733 14.53768 -11.97564 1.000 10.93331 104 GLY A N 1
ATOM 776 C CA . GLY A 1 104 ? 4.75746 15.21528 -11.95501 1.000 9.65770 104 GLY A CA 1
ATOM 777 C C . GLY A 1 104 ? 4.38783 15.80383 -13.29644 1.000 10.14509 104 GLY A C 1
ATOM 778 O O . GLY A 1 104 ? 4.69706 15.20613 -14.33370 1.000 10.18034 104 GLY A O 1
ATOM 779 N N . THR A 1 105 ? 3.73368 16.97102 -13.27936 1.000 10.39313 105 THR A N 1
ATOM 780 C CA . THR A 1 105 ? 3.18855 17.54507 -14.50571 1.000 11.60776 105 THR A CA 1
ATOM 781 C C . THR A 1 105 ? 4.26001 17.75382 -15.57140 1.000 12.63424 105 THR A C 1
ATOM 782 O O . THR A 1 105 ? 3.96470 17.62858 -16.76647 1.000 10.26662 105 THR A O 1
ATOM 786 N N . THR A 1 106 ? 5.50126 18.06659 -15.17765 1.000 10.13742 106 THR A N 1
ATOM 787 C CA . THR A 1 106 ? 6.55076 18.27572 -16.18046 1.000 10.08935 106 THR A CA 1
ATOM 788 C C . THR A 1 106 ? 6.76635 17.02902 -17.03399 1.000 11.38720 106 THR A C 1
ATOM 789 O O . THR A 1 106 ? 6.86723 17.10909 -18.26825 1.000 10.40426 106 THR A O 1
ATOM 793 N N . GLU A 1 107 ? 6.80709 15.86194 -16.39730 1.000 10.02945 107 GLU A N 1
ATOM 794 C CA . GLU A 1 107 ? 6.94964 14.60723 -17.12129 1.000 8.79433 107 GLU A CA 1
ATOM 795 C C . GLU A 1 107 ? 5.64942 14.17579 -17.76693 1.000 10.24843 107 GLU A C 1
ATOM 796 O O . GLU A 1 107 ? 5.67381 13.49004 -18.79664 1.000 10.88428 107 GLU A O 1
ATOM 802 N N . ALA A 1 108 ? 4.50960 14.51953 -17.16702 1.000 10.57990 108 ALA A N 1
ATOM 803 C CA . ALA A 1 108 ? 3.24200 14.17995 -17.79981 1.000 9.56315 108 ALA A CA 1
ATOM 804 C C . ALA A 1 108 ? 3.17079 14.74925 -19.20434 1.000 11.60314 108 ALA A C 1
ATOM 805 O O . ALA A 1 108 ? 2.73394 14.05989 -20.14110 1.000 10.90041 108 ALA A O 1
ATOM 807 N N . GLU A 1 109 ? 3.59985 16.00047 -19.36800 1.000 9.67916 109 GLU A N 1
ATOM 808 C CA . GLU A 1 109 ? 3.65204 16.59859 -20.69997 1.000 9.58836 109 GLU A CA 1
ATOM 809 C C . GLU A 1 109 ? 4.56471 15.79615 -21.62394 1.000 10.91733 109 GLU A C 1
ATOM 810 O O . GLU A 1 109 ? 4.20169 15.49657 -22.77311 1.000 10.19040 109 GLU A O 1
ATOM 816 N N . ILE A 1 110 ? 5.77960 15.47875 -21.15969 1.000 10.17086 110 ILE A N 1
ATOM 817 C CA . ILE A 1 110 ? 6.71978 14.77426 -22.03548 1.000 9.43819 110 ILE A CA 1
ATOM 818 C C . ILE A 1 110 ? 6.16747 13.41278 -22.43288 1.000 9.00200 110 ILE A C 1
ATOM 819 O O . ILE A 1 110 ? 6.26082 13.00600 -23.59731 1.000 9.26392 110 ILE A O 1
ATOM 824 N N . ILE A 1 111 ? 5.53067 12.71100 -21.48828 1.000 9.48579 111 ILE A N 1
ATOM 825 C CA . ILE A 1 111 ? 4.91207 11.42806 -21.79553 1.000 8.75652 111 ILE A CA 1
ATOM 826 C C . ILE A 1 111 ? 3.79376 11.60230 -22.82236 1.000 9.31895 111 ILE A C 1
ATOM 827 O O . ILE A 1 111 ? 3.67857 10.81839 -23.77580 1.000 8.99571 111 ILE A O 1
ATOM 832 N N . ASN A 1 112 ? 2.97047 12.64647 -22.65603 1.000 8.91736 112 ASN A N 1
ATOM 833 C CA . ASN A 1 112 ? 1.90211 12.91558 -23.61975 1.000 8.69080 112 ASN A CA 1
ATOM 834 C C . ASN A 1 112 ? 2.46922 13.15018 -25.01388 1.000 8.78891 112 ASN A C 1
ATOM 835 O O . ASN A 1 112 ? 1.96282 12.59923 -26.00672 1.000 9.29954 112 ASN A O 1
ATOM 840 N N . HIS A 1 113 ? 3.53887 13.94682 -25.11508 1.000 9.64815 113 HIS A N 1
ATOM 841 C CA . HIS A 1 113 ? 4.07423 14.26515 -26.43531 1.000 9.25349 113 HIS A CA 1
ATOM 842 C C . HIS A 1 113 ? 4.81377 13.08141 -27.04158 1.000 9.41451 113 HIS A C 1
ATOM 843 O O . HIS A 1 113 ? 4.74251 12.86774 -28.25672 1.000 11.73450 113 HIS A O 1
ATOM 850 N N . SER A 1 114 ? 5.52233 12.29977 -26.21144 1.000 10.02073 114 SER A N 1
ATOM 851 C CA . SER A 1 114 ? 6.36441 11.21385 -26.70967 1.000 10.15385 114 SER A CA 1
ATOM 852 C C . SER A 1 114 ? 5.54296 9.98184 -27.07061 1.000 11.97407 114 SER A C 1
ATOM 853 O O . SER A 1 114 ? 5.61964 9.48146 -28.19799 1.000 11.67297 114 SER A O 1
ATOM 856 N N . PHE A 1 115 ? 4.74350 9.48188 -26.12641 1.000 11.55424 115 PHE A N 1
ATOM 857 C CA . PHE A 1 115 ? 3.90670 8.31663 -26.38764 1.000 10.10879 115 PHE A CA 1
ATOM 858 C C . PHE A 1 115 ? 2.62448 8.68862 -27.11844 1.000 10.75897 115 PHE A C 1
ATOM 859 O O . PHE A 1 115 ? 1.97621 7.81000 -27.70488 1.000 13.40764 115 PHE A O 1
ATOM 867 N N . GLY A 1 116 ? 2.24605 9.96622 -27.08671 1.000 10.05073 116 GLY A N 1
ATOM 868 C CA . GLY A 1 116 ? 1.02509 10.42408 -27.71947 1.000 10.10274 116 GLY A CA 1
ATOM 869 C C . GLY A 1 116 ? -0.19934 10.29485 -26.85164 1.000 9.85563 116 GLY A C 1
ATOM 870 O O . GLY A 1 116 ? -1.25280 10.83525 -27.20254 1.000 10.30228 116 GLY A O 1
ATOM 871 N N . VAL A 1 117 ? -0.07617 9.61773 -25.71819 1.000 8.91099 117 VAL A N 1
ATOM 872 C CA . VAL A 1 117 ? -1.20454 9.15908 -24.91950 1.000 9.89716 117 VAL A CA 1
ATOM 873 C C . VAL A 1 117 ? -1.78999 10.29382 -24.08522 1.000 8.98221 117 VAL A C 1
ATOM 874 O O . VAL A 1 117 ? -1.04314 11.11169 -23.52752 1.000 9.31088 117 VAL A O 1
ATOM 878 N N . PRO A 1 118 ? -3.11423 10.37516 -23.94950 1.000 8.61631 118 PRO A N 1
ATOM 879 C CA . PRO A 1 118 ? -3.68921 11.33877 -23.00181 1.000 8.62043 118 PRO A CA 1
ATOM 880 C C . PRO A 1 118 ? -3.22423 11.02773 -21.58977 1.000 8.14059 118 PRO A C 1
ATOM 881 O O . PRO A 1 118 ? -3.03612 9.86252 -21.22103 1.000 7.81875 118 PRO A O 1
ATOM 885 N N . VAL A 1 119 ? -3.02473 12.08277 -20.80591 1.000 8.47494 119 VAL A N 1
ATOM 886 C CA . VAL A 1 119 ? -2.64742 11.95690 -19.40274 1.000 7.29293 119 VAL A CA 1
ATOM 887 C C . VAL A 1 119 ? -3.62579 12.79693 -18.59657 1.000 8.62878 119 VAL A C 1
ATOM 888 O O . VAL A 1 119 ? -3.83075 13.97711 -18.89981 1.000 9.48509 119 VAL A O 1
ATOM 892 N N . VAL A 1 120 ? -4.25961 12.18216 -17.60396 1.000 8.88668 120 VAL A N 1
ATOM 893 C CA . VAL A 1 120 ? -5.28124 12.82546 -16.79116 1.000 8.61845 120 VAL A CA 1
ATOM 894 C C . VAL 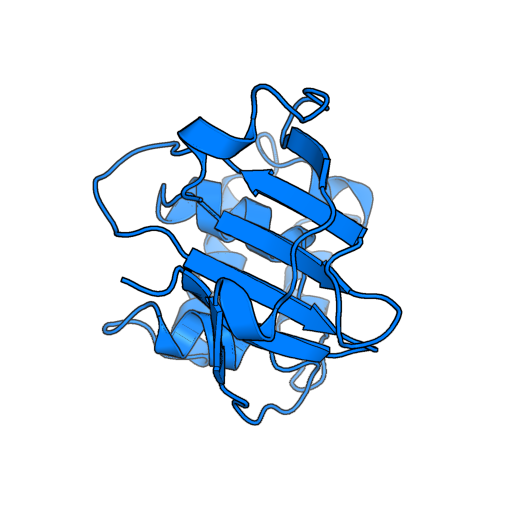A 1 120 ? -4.83122 12.71606 -15.34412 1.000 10.03940 120 VAL A C 1
ATOM 895 O O . VAL A 1 120 ? -4.65114 11.60052 -14.83502 1.000 9.35891 120 VAL A O 1
ATOM 899 N N . ILE A 1 121 ? -4.61623 13.85757 -14.69390 1.000 9.23008 121 ILE A N 1
ATOM 900 C CA . ILE A 1 121 ? -4.19639 13.88879 -13.28979 1.000 8.56654 121 ILE A CA 1
ATOM 901 C C . ILE A 1 121 ? -5.29076 14.56211 -12.47441 1.000 8.52803 121 ILE A C 1
ATOM 902 O O . ILE A 1 121 ? -5.56885 15.74982 -12.66817 1.000 9.43635 121 ILE A O 1
ATOM 907 N N . TRP A 1 122 ? -5.89477 13.80522 -11.55816 1.000 8.39044 122 TRP A N 1
ATOM 908 C CA . TRP A 1 122 ? -6.88380 14.31712 -10.62389 1.000 9.19926 122 TRP A CA 1
ATOM 909 C C . TRP A 1 122 ? -6.17880 14.71018 -9.33969 1.000 11.35927 122 TRP A C 1
ATOM 910 O O . TRP A 1 122 ? -5.27667 14.01168 -8.87990 1.000 12.19666 122 TRP A O 1
ATOM 921 N N . THR A 1 123 ? -6.58168 15.83140 -8.75388 1.000 9.40998 123 THR A N 1
ATOM 922 C CA . THR A 1 123 ? -6.03870 16.24108 -7.47022 1.000 10.81266 123 THR A CA 1
ATOM 923 C C . THR A 1 123 ? -7.11692 16.11304 -6.40836 1.000 11.72537 123 THR A C 1
ATOM 924 O O . THR A 1 123 ? -8.29605 16.34170 -6.68841 1.000 11.89956 123 THR A O 1
ATOM 928 N N . THR A 1 124 ? -6.70657 15.72775 -5.19857 1.000 12.40511 124 THR A N 1
ATOM 929 C CA . THR A 1 124 ? -7.57798 15.72794 -4.03196 1.000 13.92506 124 THR A CA 1
ATOM 930 C C . THR A 1 124 ? -6.83369 16.37711 -2.87544 1.000 18.05633 124 THR A C 1
ATOM 931 O O . THR A 1 124 ? -5.65002 16.09462 -2.65611 1.000 16.23536 124 THR A O 1
ATOM 935 N N . GLU A 1 125 ? -7.52414 17.27928 -2.17114 1.000 17.18588 125 GLU A N 1
ATOM 936 C CA . GLU A 1 125 ? -7.02155 17.94001 -0.97231 1.000 20.83692 125 GLU A CA 1
ATOM 937 C C . GLU A 1 125 ? -7.45645 17.24227 0.30368 1.000 23.12073 125 GLU A C 1
ATOM 938 O O . GLU A 1 125 ? -6.76539 17.34908 1.32472 1.000 24.15562 125 GLU A O 1
ATOM 944 N N . ASP A 1 126 ? -8.59791 16.55664 0.29016 1.000 21.89781 126 ASP A N 1
ATOM 945 C CA . ASP A 1 126 ? -9.11232 15.92048 1.49624 1.000 19.51606 126 ASP A CA 1
ATOM 946 C C . ASP A 1 126 ? -9.06710 14.39955 1.44327 1.000 22.35365 126 ASP A C 1
ATOM 947 O O . ASP A 1 126 ? -9.54900 13.75138 2.37572 1.000 22.94127 126 ASP A O 1
ATOM 952 N N . LYS A 1 127 ? -8.52815 13.82068 0.36818 1.000 20.18383 127 LYS A N 1
ATOM 953 C CA . LYS A 1 127 ? -8.38336 12.37874 0.16491 1.000 18.94457 127 LYS A CA 1
ATOM 954 C C . LYS A 1 127 ? -9.70862 11.66950 -0.07053 1.000 22.90453 127 LYS A C 1
ATOM 955 O O . LYS A 1 127 ? -9.73969 10.43327 -0.11305 1.000 25.03566 127 LYS A O 1
ATOM 961 N N . LYS A 1 128 ? -10.81224 12.40583 -0.18958 1.000 20.83778 128 LYS A N 1
ATOM 962 C CA . LYS A 1 128 ? -12.12914 11.80775 -0.36001 1.000 16.98390 128 LYS A CA 1
ATOM 963 C C . LYS A 1 128 ? -12.84879 12.29061 -1.60603 1.000 18.13334 128 LYS A C 1
ATOM 964 O O . LYS A 1 128 ? -13.51938 11.49973 -2.27899 1.000 17.50344 128 LYS A O 1
ATOM 970 N N . LEU A 1 129 ? -12.74689 13.57454 -1.91546 1.000 16.06733 129 LEU A N 1
ATOM 971 C CA . LEU A 1 129 ? -13.33453 14.14285 -3.11658 1.000 14.70433 129 LEU A CA 1
ATOM 972 C C . LEU A 1 129 ? -12.21272 14.73473 -3.94707 1.000 13.29541 129 LEU A C 1
ATOM 973 O O . LEU A 1 129 ? -11.22825 15.24665 -3.40271 1.000 14.73720 129 LEU A O 1
ATOM 978 N N . THR A 1 130 ? -12.34368 14.64685 -5.26875 1.000 13.14844 130 THR A N 1
ATOM 979 C CA . THR A 1 130 ? -11.41599 15.40021 -6.08940 1.000 13.23504 130 THR A CA 1
ATOM 980 C C . THR A 1 130 ? -11.69801 16.89024 -5.94118 1.000 13.35583 130 THR A C 1
ATOM 981 O O . THR A 1 130 ? -12.79551 17.30701 -5.56905 1.000 14.40829 130 THR A O 1
ATOM 985 N N . SER A 1 131 ? -10.66610 17.69041 -6.20061 1.000 11.99469 131 SER A N 1
ATOM 986 C CA . SER A 1 131 ? -10.80976 19.13834 -6.25432 1.000 13.91163 131 SER A CA 1
ATOM 987 C C . SER A 1 131 ? -10.55002 19.70844 -7.63775 1.000 15.22626 131 SER A C 1
ATOM 988 O O . SER A 1 131 ? -11.08652 20.77343 -7.96164 1.000 15.07239 131 SER A O 1
ATOM 991 N N . ALA A 1 132 ? -9.78049 19.01391 -8.47096 1.000 11.62951 132 ALA A N 1
ATOM 992 C CA . ALA A 1 132 ? -9.43332 19.54908 -9.77677 1.000 12.06502 132 ALA A CA 1
ATOM 993 C C . ALA A 1 132 ? -8.94943 18.40690 -10.64402 1.000 11.85932 132 ALA A C 1
ATOM 994 O O . ALA A 1 132 ? -8.61625 17.32767 -10.15384 1.000 9.82541 132 ALA A O 1
ATOM 996 N N . VAL A 1 133 ? -8.89128 18.66667 -11.94647 1.000 10.03810 133 VAL A N 1
ATOM 997 C CA . VAL A 1 133 ? -8.30619 17.72035 -12.88230 1.000 8.98311 133 VAL A CA 1
ATOM 998 C C . VAL A 1 133 ? -7.46566 18.51410 -13.87107 1.000 8.81877 133 VAL A C 1
ATOM 999 O O . VAL A 1 133 ? -7.79287 19.65879 -14.21012 1.000 9.95419 133 VAL A O 1
ATOM 1003 N N . GLN A 1 134 ? -6.36620 17.90017 -14.32191 1.000 8.70549 134 GLN A N 1
ATOM 1004 C CA . GLN A 1 134 ? -5.49497 18.46132 -15.34693 1.000 9.17502 134 GLN A CA 1
ATOM 1005 C C . GLN A 1 134 ? -5.38924 17.43004 -16.46150 1.000 8.96270 134 GLN A C 1
ATOM 1006 O O . GLN A 1 134 ? -5.17423 16.24125 -16.19121 1.000 9.30971 134 GLN A O 1
ATOM 1012 N N . VAL A 1 135 ? -5.56822 17.86823 -17.70683 1.000 8.29467 135 VAL A N 1
ATOM 1013 C CA . VAL A 1 135 ? -5.71275 16.94856 -18.83164 1.000 9.05329 135 VAL A CA 1
ATOM 1014 C C . VAL A 1 135 ? -4.77567 17.35392 -19.96205 1.000 8.96893 135 VAL A C 1
ATOM 1015 O O . VAL A 1 135 ? -4.81739 18.50038 -20.42292 1.000 9.00569 135 VAL A O 1
ATOM 1019 N N . TRP A 1 136 ? -3.95961 16.40019 -20.42382 1.000 8.99405 136 TRP A N 1
ATOM 1020 C CA . TRP A 1 136 ? -3.26689 16.48158 -21.70466 1.000 8.83496 136 TRP A CA 1
ATOM 1021 C C . TRP A 1 136 ? -4.01655 15.60271 -22.70457 1.000 9.32773 136 TRP A C 1
ATOM 1022 O O . TRP A 1 136 ? -4.19075 14.39620 -22.48229 1.000 9.35456 136 TRP A O 1
ATOM 1033 N N . THR A 1 137 ? -4.47637 16.20474 -23.79305 1.000 8.52458 137 THR A N 1
ATOM 1034 C CA . THR A 1 137 ? -5.23348 15.45997 -24.78136 1.000 8.41338 137 THR A CA 1
ATOM 1035 C C . THR A 1 137 ? -4.29947 14.71603 -25.74357 1.000 8.56334 137 THR A C 1
ATOM 1036 O O . THR A 1 137 ? -3.10591 15.01345 -25.86079 1.000 9.87267 137 THR A O 1
ATOM 1040 N N . ARG A 1 138 ? -4.86345 13.71853 -26.42600 1.000 9.23748 138 ARG A N 1
ATOM 1041 C CA . ARG A 1 138 ? -4.07774 12.83992 -27.28848 1.000 9.17071 138 ARG A CA 1
ATOM 1042 C C . ARG A 1 138 ? -3.30458 13.62229 -28.35114 1.000 9.59174 138 ARG A C 1
ATOM 1043 O O . ARG A 1 138 ? -3.83516 14.54251 -28.98182 1.000 10.03850 138 ARG A O 1
ATOM 1051 N N . LYS A 1 139 ? -2.04136 13.23539 -28.56478 1.000 9.99303 139 LYS A N 1
ATOM 1052 C CA . LYS A 1 139 ? -1.23667 13.83099 -29.61927 1.000 10.10206 139 LYS A CA 1
ATOM 1053 C C . LYS A 1 139 ? -1.02069 12.92829 -30.81790 1.000 11.13177 139 LYS A C 1
ATOM 1054 O O . LYS A 1 139 ? -0.85325 13.43720 -31.92857 1.000 13.27141 139 LYS A O 1
ATOM 1060 N N . HIS A 1 140 ? -1.02285 11.61204 -30.62283 1.000 11.51729 140 HIS A N 1
ATOM 1061 C CA . HIS A 1 140 ? -0.86602 10.65253 -31.71319 1.000 11.89377 140 HIS A CA 1
ATOM 1062 C C . HIS A 1 140 ? -1.05168 9.25890 -31.12908 1.000 11.90179 140 HIS A C 1
ATOM 1063 O O . HIS A 1 140 ? -1.08593 9.07909 -29.90821 1.000 11.96705 140 HIS A O 1
ATOM 1070 N N . GLY A 1 141 ? -1.17477 8.27216 -32.02190 1.000 14.24246 141 GLY A N 1
ATOM 1071 C CA . GLY A 1 141 ? -1.25350 6.89713 -31.59864 1.000 16.58099 141 GLY A CA 1
ATOM 1072 C C . GLY A 1 141 ? -2.58769 6.53173 -30.97928 1.000 15.80791 141 GLY A C 1
ATOM 1073 O O . GLY A 1 141 ? -3.55608 7.29397 -30.98970 1.000 17.15675 141 GLY A O 1
ATOM 1074 N N . ASN A 1 142 ? -2.63131 5.31120 -30.43640 1.000 16.81685 142 ASN A N 1
ATOM 1075 C CA . ASN A 1 142 ? -3.87374 4.76682 -29.90069 1.000 16.07639 142 ASN A CA 1
ATOM 1076 C C . ASN A 1 142 ? -3.68369 4.12016 -28.53012 1.000 18.37613 142 ASN A C 1
ATOM 1077 O O . ASN A 1 142 ? -4.49689 3.27568 -28.13602 1.000 18.66133 142 ASN A O 1
ATOM 1082 N N . LEU A 1 143 ? -2.63306 4.48983 -27.80003 1.000 15.09312 143 LEU A N 1
ATOM 1083 C CA . LEU A 1 143 ? -2.42239 3.92553 -26.47478 1.000 16.33250 143 LEU A CA 1
ATOM 1084 C C . LEU A 1 143 ? -3.56131 4.31506 -25.53802 1.000 15.50619 143 LEU A C 1
ATOM 1085 O O . LEU A 1 143 ? -4.09112 5.42959 -25.62017 1.000 14.44554 143 LEU A O 1
ATOM 1090 N N . PRO A 1 144 ? -3.93389 3.43219 -24.61518 1.000 16.39897 144 PRO A N 1
ATOM 1091 C CA . PRO A 1 144 ? -4.95269 3.79060 -23.62081 1.000 15.82226 144 PRO A CA 1
ATOM 1092 C C . PRO A 1 144 ? -4.46957 4.89904 -22.69652 1.000 15.99577 144 PRO A C 1
ATOM 1093 O O . PRO A 1 144 ? -3.29184 4.98157 -22.34808 1.000 15.83285 144 PRO A O 1
ATOM 1097 N N . GLU A 1 145 ? -5.41171 5.72786 -22.26313 1.000 13.35116 145 GLU A N 1
ATOM 1098 C CA . GLU A 1 145 ? -5.09137 6.90155 -21.45769 1.000 11.97102 145 GLU A CA 1
ATOM 1099 C C . GLU A 1 145 ? -4.42428 6.51125 -20.14043 1.000 11.93323 145 GLU A C 1
ATOM 1100 O O . GLU A 1 145 ? -4.69336 5.44845 -19.56387 1.000 14.06803 145 GLU A O 1
ATOM 1106 N N . LEU A 1 146 ? -3.53959 7.38788 -19.66112 1.000 10.82138 146 LEU A N 1
ATOM 1107 C CA . LEU A 1 146 ? -2.88613 7.22351 -18.36460 1.000 9.45970 146 LEU A CA 1
ATOM 1108 C C . LEU A 1 146 ? -3.54155 8.15423 -17.35851 1.000 10.89701 146 LEU A C 1
ATOM 1109 O O . LEU A 1 146 ? -3.57264 9.37349 -17.5717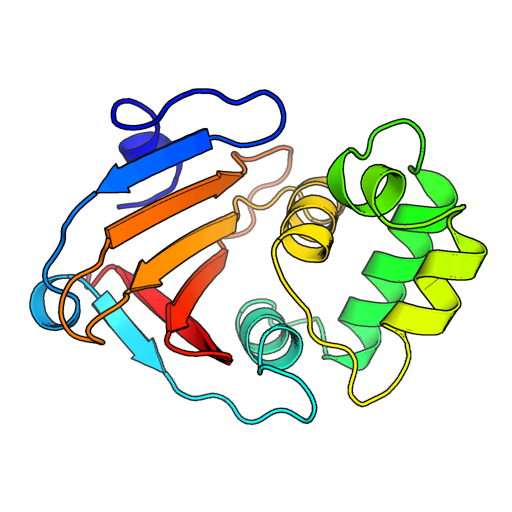4 1.000 9.99267 146 LEU A O 1
ATOM 1114 N N . HIS A 1 147 ? -4.05138 7.59202 -16.26172 1.000 9.14723 147 HIS A N 1
ATOM 1115 C CA . HIS A 1 147 ? -4.73044 8.37814 -15.23501 1.000 9.77451 147 HIS A CA 1
ATOM 1116 C C . HIS A 1 147 ? -4.05913 8.23554 -13.87787 1.000 10.09169 147 HIS A C 1
ATOM 1117 O O . HIS A 1 147 ? -3.64363 7.14039 -13.48264 1.000 10.50832 147 HIS A O 1
ATOM 1124 N N . LEU A 1 148 ? -3.98467 9.34919 -13.15292 1.000 9.33386 148 LEU A N 1
ATOM 1125 C CA . LEU A 1 148 ? -3.34750 9.37463 -11.84525 1.000 8.87350 148 LEU A CA 1
ATOM 1126 C C . LEU A 1 148 ? -4.19182 10.18267 -10.87459 1.000 8.69023 148 LEU A C 1
ATOM 1127 O O . LEU A 1 148 ? -4.96325 11.06370 -11.26514 1.000 9.47429 148 LEU A O 1
ATOM 1132 N N . LEU A 1 149 ? -4.02231 9.87461 -9.59350 1.000 9.15171 149 LEU A N 1
ATOM 1133 C CA . LEU A 1 149 ? -4.54623 10.69465 -8.50684 1.000 10.39489 149 LEU A CA 1
ATOM 1134 C C . LEU A 1 149 ? -3.36764 11.29533 -7.75828 1.000 11.82215 149 LEU A C 1
ATOM 1135 O O . LEU A 1 149 ? -2.45617 10.57435 -7.34995 1.000 12.24563 149 LEU A O 1
ATOM 1140 N N . HIS A 1 150 ? -3.37221 12.60890 -7.59005 1.000 10.33120 150 HIS A N 1
ATOM 1141 C CA . HIS A 1 150 ? -2.32779 13.28631 -6.83502 1.000 11.91053 150 HIS A CA 1
ATOM 1142 C C . HIS A 1 150 ? -2.93518 13.61480 -5.48199 1.000 13.84568 150 HIS A C 1
ATOM 1143 O O . HIS A 1 150 ? -3.86626 14.41943 -5.39545 1.000 14.47385 150 HIS A O 1
ATOM 1150 N N . THR A 1 151 ? -2.43743 12.95337 -4.43882 1.000 14.45869 151 THR A N 1
ATOM 1151 C CA . THR A 1 151 ? -3.00333 13.01649 -3.10030 1.000 15.66500 151 THR A CA 1
ATOM 1152 C C . THR A 1 151 ? -1.87795 13.26825 -2.11021 1.000 19.74439 151 THR A C 1
ATOM 1153 O O . THR A 1 151 ? -0.89585 12.52110 -2.08110 1.000 18.59464 151 THR A O 1
ATOM 1157 N N . GLY A 1 152 ? -2.01679 14.31554 -1.30957 1.000 22.99445 152 GLY A N 1
ATOM 1158 C CA . GLY A 1 152 ? -0.91977 14.69769 -0.43574 1.000 24.06462 152 GLY A CA 1
ATOM 1159 C C . GLY A 1 152 ? 0.28339 15.07935 -1.27118 1.000 25.17411 152 GLY A C 1
ATOM 1160 O O . GLY A 1 152 ? 0.22120 15.96281 -2.13512 1.000 27.89334 152 GLY A O 1
ATOM 1161 N N . THR A 1 153 ? 1.40357 14.39805 -1.03750 1.000 23.42820 153 THR A N 1
ATOM 1162 C CA . THR A 1 153 ? 2.60716 14.61292 -1.82541 1.000 21.30697 153 THR A CA 1
ATOM 1163 C C . THR A 1 153 ? 2.95655 13.41000 -2.69272 1.000 21.20083 153 THR A C 1
ATOM 1164 O O . THR A 1 153 ? 4.11758 13.24856 -3.07341 1.000 21.61826 153 THR A O 1
ATOM 1168 N N . HIS A 1 154 ? 1.99471 12.54370 -3.00153 1.000 18.30912 154 HIS A N 1
ATOM 1169 C CA . HIS A 1 154 ? 2.32531 11.39540 -3.82889 1.000 15.69232 154 HIS A CA 1
ATOM 1170 C C . HIS A 1 154 ? 1.23669 11.11514 -4.85579 1.000 15.31966 154 HIS A C 1
ATOM 1171 O O . HIS A 1 154 ? 0.14162 11.68459 -4.83342 1.000 15.15648 154 HIS A O 1
ATOM 1178 N N . PHE A 1 155 ? 1.56181 10.22449 -5.77433 1.000 11.14179 155 PHE A N 1
ATOM 1179 C CA . PHE A 1 155 ? 0.64827 9.84004 -6.82995 1.000 11.38115 155 PHE A CA 1
ATOM 1180 C C . PHE A 1 155 ? 0.21411 8.40259 -6.62541 1.000 11.76277 155 PHE A C 1
ATOM 1181 O O . PHE A 1 155 ? 0.98535 7.57306 -6.14098 1.000 12.15088 155 PHE A O 1
ATOM 1189 N N . MET A 1 156 ? -1.03456 8.13646 -7.00328 1.000 11.60073 156 MET A N 1
ATOM 1190 C CA . MET A 1 156 ? -1.57146 6.79334 -7.08709 1.000 11.73839 156 MET A CA 1
ATOM 1191 C C . MET A 1 156 ? -2.09485 6.54543 -8.49543 1.000 9.95644 156 MET A C 1
ATOM 1192 O O . MET A 1 156 ? -2.46945 7.47756 -9.20898 1.000 10.80534 156 MET A O 1
ATOM 1197 N N . CYS A 1 157 ? -2.14107 5.27226 -8.89174 1.000 9.98037 157 CYS A N 1
ATOM 1198 C CA . CYS A 1 157 ? -2.81955 4.93652 -10.13609 1.000 12.46200 157 CYS A CA 1
ATOM 1199 C C . CYS A 1 157 ? -4.31824 5.07922 -9.93691 1.000 12.21717 157 CYS A C 1
ATOM 1200 O O . CYS A 1 157 ? -4.84514 4.81385 -8.85381 1.000 12.91598 157 CYS A O 1
ATOM 1203 N N . LEU A 1 158 ? -5.01026 5.48012 -11.00186 1.000 10.65955 158 LEU A N 1
ATOM 1204 C CA . LEU A 1 158 ? -6.44506 5.69049 -10.95646 1.000 12.29544 158 LEU A CA 1
ATOM 1205 C C . LEU A 1 158 ? -7.04866 5.19031 -12.25723 1.000 12.58249 158 LEU A C 1
ATOM 1206 O O . LEU A 1 158 ? -6.43898 5.30282 -13.32650 1.000 12.85566 158 LEU A O 1
ATOM 1211 N N . ALA A 1 159 ? -8.25837 4.64615 -12.15967 1.000 10.98124 159 ALA A N 1
ATOM 1212 C CA . ALA A 1 159 ? -9.04171 4.31145 -13.34202 1.000 13.35169 159 ALA A CA 1
ATOM 1213 C C . ALA A 1 159 ? -10.50999 4.58361 -13.05494 1.000 14.10298 159 ALA A C 1
ATOM 1214 O O . ALA A 1 159 ? -10.98943 4.27142 -11.95526 1.000 14.52686 159 ALA A O 1
ATOM 1216 N N . PRO A 1 160 ? -11.25441 5.12982 -14.01771 1.000 13.33115 160 PRO A N 1
ATOM 1217 C CA . PRO A 1 160 ? -12.70653 5.20504 -13.85626 1.000 16.16777 160 PRO A CA 1
ATOM 1218 C C . PRO A 1 160 ? -13.25672 3.81763 -13.57101 1.000 17.35006 160 PRO A C 1
ATOM 1219 O O . PRO A 1 160 ? -12.81675 2.82936 -14.16230 1.000 16.41201 160 PRO A O 1
ATOM 1223 N N . ILE A 1 161 ? -14.19730 3.74681 -12.62557 1.000 16.80652 161 ILE A N 1
ATOM 1224 C CA . ILE A 1 161 ? -14.92358 2.50536 -12.39725 1.000 20.07391 161 ILE A CA 1
ATOM 1225 C C . ILE A 1 161 ? -15.66090 2.15444 -13.67964 1.000 22.79944 161 ILE A C 1
ATOM 1226 O O . ILE A 1 161 ? -16.23799 3.02534 -14.34341 1.000 21.86307 161 ILE A O 1
ATOM 1231 N N . VAL A 1 162 ? -15.64457 0.87860 -14.04590 1.000 22.78862 162 VAL A N 1
ATOM 1232 C CA . VAL A 1 162 ? -16.31460 0.47386 -15.28211 1.000 25.58481 162 VAL A CA 1
ATOM 1233 C C . VAL A 1 162 ? -17.82555 0.33874 -15.08295 1.000 28.11708 162 VAL A C 1
ATOM 1234 O O . VAL A 1 162 ? -18.30180 0.12489 -13.96297 1.000 29.21890 162 VAL A O 1
#

InterPro domains:
  IPR003323 OTU domain [PS50802] (37-162)
  IPR007099 RNA-directed RNA polymerase, negative-strand RNA virus [PS50525] (2360-2571)
  IPR007322 RNA-dependent RNA polymerase, bunyaviral [PF04196] (2061-2707)
  IPR049605 RNA-directed RNA polymerase L, OTU domain [cd21880] (19-162)

Solvent-accessible surface area: 8048 Å² total; per-residue (Å²): 66,98,1,110,74,8,35,102,99,21,93,100,80,68,33,20,46,108,3,111,28,98,39,63,7,136,150,48,7,71,67,75,111,17,106,32,120,27,7,21,0,14,67,0,0,15,115,50,8,133,169,19,62,41,88,146,0,25,38,29,0,23,42,45,0,107,184,38,44,147,92,13,58,8,0,43,131,123,49,90,56,26,136,49,0,71,181,62,0,73,110,79,36,19,143,5,11,48,14,1,0,0,0,0,0,30,31,35,0,0,1,0,0,5,0,39,4,143,75,126,148,75,2,36,26,2,18,0,0,25,92,94,91,54,138,68,106,39,3,5,0,3,62,4,54,90,56,4,19,5,7,44,35,84,183

B-factor: mean 16.43, std 6.34, range [7.29, 44.26]

Foldseek 3Di:
DDFVVCQVQFDDPDQKTKHWDKAFQVVWKDWADDDALAQCVLVLVCVLVVVAHSVNLLVLLLVLCQVPVVPADQVVVPAVGSVRVNVQSPDRHRHDDPRSQSSCCQRVQAKEKEFEDAVVGITTMIMIRHGDDDDRYHFYWYCYDRHIIGMDTDD

Radius of gyration: 14.78 Å; Cα contacts (8 Å, |Δi|>4): 294; chains: 1; bounding box: 39×29×33 Å

Organism: NCBI:txid1608083

Sequence (155 aa):
NLSESLISDCDNLGNFYRGPIVLDINKEFTIEDVPGDGDCFFHCLAKQLPEVSVSRLKGIITSYALRNWDTLTEAPRFYSDPKDYERELNRAGYWGGTTEAEIINHSFGVPVVIWTTEDKKLTSAVQVWTRKHGNLPELHLLHTGTHFMCLAPIV